Protein AF-A0A2D9N1M7-F1 (afdb_monomer)

Structure (mmCIF, N/CA/C/O backbone):
data_AF-A0A2D9N1M7-F1
#
_entry.id   AF-A0A2D9N1M7-F1
#
loop_
_atom_site.group_PDB
_atom_site.id
_atom_site.type_symbol
_atom_site.label_atom_id
_atom_site.label_alt_id
_atom_site.label_comp_id
_atom_site.label_asym_id
_atom_site.label_entity_id
_atom_site.label_seq_id
_atom_site.pdbx_PDB_ins_code
_atom_site.Cartn_x
_atom_site.Cartn_y
_atom_site.Cartn_z
_atom_site.occupancy
_atom_site.B_iso_or_equiv
_atom_site.auth_seq_id
_atom_site.auth_comp_id
_atom_site.auth_asym_id
_atom_site.auth_atom_id
_atom_site.pdbx_PDB_model_num
ATOM 1 N N . MET A 1 1 ? 58.974 6.670 21.880 1.00 40.25 1 MET A N 1
ATOM 2 C CA . MET A 1 1 ? 58.187 5.543 21.339 1.00 40.25 1 MET A CA 1
ATOM 3 C C . MET A 1 1 ? 56.712 5.865 21.535 1.00 40.25 1 MET A C 1
ATOM 5 O O . MET A 1 1 ? 56.219 5.721 22.644 1.00 40.25 1 MET A O 1
ATOM 9 N N . ALA A 1 2 ? 56.043 6.417 20.523 1.00 51.03 2 ALA A N 1
ATOM 10 C CA . ALA A 1 2 ? 54.618 6.733 20.600 1.00 51.03 2 ALA A CA 1
ATOM 11 C C . ALA A 1 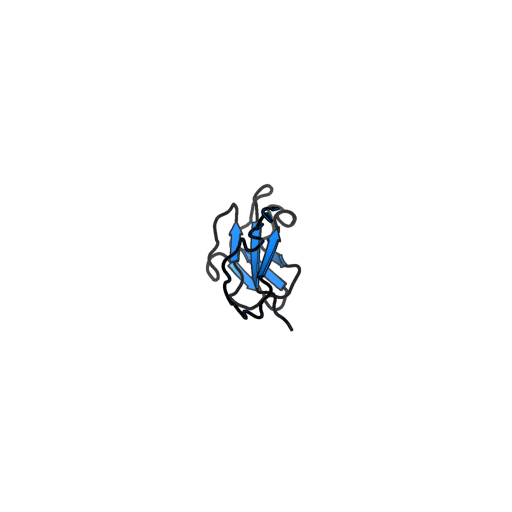2 ? 53.823 5.571 19.996 1.00 51.03 2 ALA A C 1
ATOM 13 O O . ALA A 1 2 ? 54.063 5.185 18.855 1.00 51.03 2 ALA A O 1
ATOM 14 N N . ILE A 1 3 ? 52.911 5.000 20.778 1.00 51.22 3 ILE A N 1
ATOM 15 C CA . ILE A 1 3 ? 51.937 4.018 20.306 1.00 51.22 3 ILE A CA 1
ATOM 16 C C . ILE A 1 3 ? 50.841 4.755 19.526 1.00 51.22 3 ILE A C 1
ATOM 18 O O . ILE A 1 3 ? 50.044 5.503 20.095 1.00 51.22 3 ILE A O 1
ATOM 22 N N . SER A 1 4 ? 50.826 4.591 18.205 1.00 52.91 4 SER A N 1
ATOM 23 C CA . SER A 1 4 ? 49.748 5.087 17.352 1.00 52.91 4 SER A CA 1
ATOM 24 C C . SER A 1 4 ? 48.449 4.374 17.724 1.00 52.91 4 SER A C 1
ATOM 26 O O . SER A 1 4 ? 48.382 3.146 17.730 1.00 52.91 4 SER A O 1
ATOM 28 N N . LYS A 1 5 ? 47.414 5.148 18.064 1.00 58.75 5 LYS A N 1
ATOM 29 C CA . LYS A 1 5 ? 46.055 4.640 18.254 1.00 58.75 5 LYS A CA 1
ATOM 30 C C . LYS A 1 5 ? 45.563 4.095 16.911 1.00 58.75 5 LYS A C 1
ATOM 32 O O . LYS A 1 5 ? 45.261 4.873 16.011 1.00 58.75 5 LYS A O 1
ATOM 37 N N . PHE A 1 6 ? 45.493 2.775 16.778 1.00 51.91 6 PHE A N 1
ATOM 38 C CA . PHE A 1 6 ? 44.738 2.127 15.713 1.00 51.91 6 PHE A CA 1
ATOM 39 C C . PHE A 1 6 ? 43.255 2.336 16.017 1.00 51.91 6 PHE A C 1
ATOM 41 O O . PHE A 1 6 ? 42.633 1.547 16.725 1.00 51.91 6 PHE A O 1
ATOM 48 N N . PHE A 1 7 ? 42.696 3.448 15.547 1.00 61.84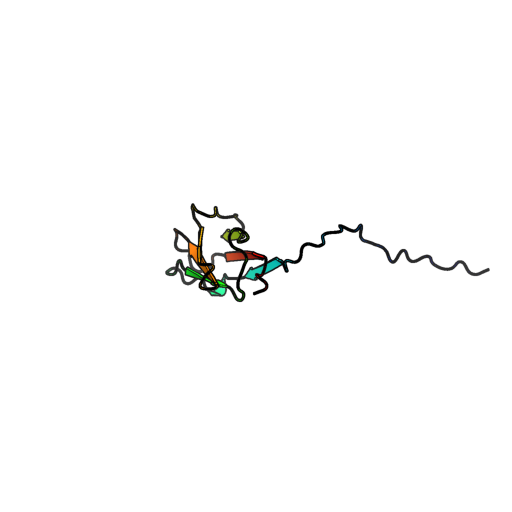 7 PHE A N 1
ATOM 49 C CA . PHE A 1 7 ? 41.254 3.535 15.404 1.00 61.84 7 PHE A CA 1
ATOM 50 C C . PHE A 1 7 ? 40.876 2.579 14.274 1.00 61.84 7 PHE A C 1
ATOM 52 O O . PHE A 1 7 ? 41.265 2.771 13.124 1.00 61.84 7 PHE A O 1
ATOM 59 N N . ASN A 1 8 ? 40.180 1.505 14.631 1.00 61.03 8 ASN A N 1
ATOM 60 C CA . ASN A 1 8 ? 39.471 0.678 13.675 1.00 61.03 8 ASN A CA 1
ATOM 61 C C . ASN A 1 8 ? 38.305 1.511 13.118 1.00 61.03 8 ASN A C 1
ATOM 63 O O . ASN A 1 8 ? 37.244 1.560 13.729 1.00 61.03 8 ASN A O 1
ATOM 67 N N . ASP A 1 9 ? 38.520 2.195 11.995 1.00 61.06 9 ASP A N 1
ATOM 68 C CA . ASP A 1 9 ? 37.492 2.966 11.274 1.00 61.06 9 ASP A CA 1
ATOM 69 C C . ASP A 1 9 ? 36.558 2.069 10.436 1.00 61.06 9 ASP A C 1
ATOM 71 O O . ASP A 1 9 ? 35.771 2.536 9.627 1.00 61.06 9 ASP A O 1
ATOM 75 N N . GLN A 1 10 ? 36.631 0.748 10.586 1.00 61.12 10 GLN A N 1
ATOM 76 C CA . GLN A 1 10 ? 35.856 -0.180 9.765 1.00 61.12 10 GLN A CA 1
ATOM 77 C C . GLN A 1 10 ? 34.900 -0.969 10.654 1.00 61.12 10 GLN A C 1
ATOM 79 O O . GLN A 1 10 ? 35.084 -2.149 10.952 1.00 61.12 10 GLN A O 1
ATOM 84 N N . GLY A 1 11 ? 33.868 -0.271 11.120 1.00 53.41 11 GLY A N 1
ATOM 85 C CA . GLY A 1 11 ? 32.681 -0.886 11.696 1.00 53.41 11 GLY A CA 1
ATOM 86 C C . GLY A 1 11 ? 31.623 -1.080 10.618 1.00 53.41 11 GLY A C 1
ATOM 87 O O . GLY A 1 11 ? 30.767 -0.220 10.453 1.00 53.41 11 GLY A O 1
ATOM 88 N N . GLY A 1 12 ? 31.662 -2.197 9.893 1.00 55.19 12 GLY A N 1
ATOM 89 C CA . GLY A 1 12 ? 30.542 -2.574 9.033 1.00 55.19 12 GLY A CA 1
ATOM 90 C C . GLY A 1 12 ? 30.920 -3.558 7.945 1.00 55.19 12 GLY A C 1
ATOM 91 O O . GLY A 1 12 ? 31.410 -3.178 6.889 1.00 55.19 12 GLY A O 1
ATOM 92 N N . THR A 1 13 ? 30.673 -4.837 8.202 1.00 57.69 13 THR A N 1
ATOM 93 C CA . THR A 1 13 ? 30.686 -5.897 7.195 1.00 57.69 13 THR A CA 1
ATOM 94 C C . THR A 1 13 ? 29.832 -5.497 5.993 1.00 57.69 13 THR A C 1
ATOM 96 O O . THR A 1 13 ? 28.644 -5.211 6.150 1.00 57.69 13 THR A O 1
ATOM 99 N N . LEU A 1 14 ? 30.433 -5.508 4.804 1.00 53.09 14 LEU A N 1
ATOM 100 C CA . LEU A 1 14 ? 29.725 -5.425 3.529 1.00 53.09 14 LEU A CA 1
ATOM 101 C C . LEU A 1 14 ? 28.536 -6.398 3.520 1.00 53.09 14 LEU A C 1
ATOM 103 O O . LEU A 1 14 ? 28.676 -7.552 3.934 1.00 53.09 14 LEU A O 1
ATOM 107 N N . PRO A 1 15 ? 27.437 -5.995 2.879 1.00 56.16 15 PRO A N 1
ATOM 108 C CA . PRO A 1 15 ? 26.975 -6.833 1.798 1.00 56.16 15 PRO A CA 1
ATOM 109 C C . PRO A 1 15 ? 27.138 -6.071 0.491 1.00 56.16 15 PRO A C 1
ATOM 111 O O . PRO A 1 15 ? 26.550 -5.019 0.251 1.00 56.16 15 PRO A O 1
ATOM 114 N N . SER A 1 16 ? 27.947 -6.657 -0.382 1.00 62.56 16 SER A N 1
ATOM 115 C CA . SER A 1 16 ? 27.754 -6.557 -1.816 1.00 62.56 16 SER A CA 1
ATOM 116 C C . SER A 1 16 ? 26.279 -6.805 -2.138 1.00 62.56 16 SER A C 1
ATOM 118 O O . SER A 1 16 ? 25.801 -7.933 -2.039 1.00 62.56 16 SER A O 1
ATOM 120 N N . SER A 1 17 ? 25.568 -5.765 -2.545 1.00 45.16 17 SER A N 1
ATOM 121 C CA . SER A 1 17 ? 24.405 -5.918 -3.402 1.00 45.16 17 SER A CA 1
ATOM 122 C C . SER A 1 17 ? 24.475 -4.816 -4.438 1.00 45.16 17 SER A C 1
ATOM 124 O O . SER A 1 17 ? 24.137 -3.663 -4.185 1.00 45.16 17 SER A O 1
ATOM 126 N N . SER A 1 18 ? 24.946 -5.176 -5.628 1.00 50.81 18 SER A N 1
ATOM 127 C CA . SER A 1 18 ? 24.574 -4.479 -6.852 1.00 50.81 18 SER A CA 1
ATOM 128 C C . SER A 1 18 ? 23.081 -4.731 -7.101 1.00 50.81 18 SER A C 1
ATOM 130 O O . SER A 1 18 ? 22.710 -5.456 -8.015 1.00 50.81 18 SER A O 1
ATOM 132 N N . GLY A 1 19 ? 22.229 -4.193 -6.231 1.00 49.91 19 GLY A N 1
ATOM 133 C CA . GLY A 1 19 ? 20.802 -4.050 -6.453 1.00 49.91 19 GLY A CA 1
ATOM 134 C C . GLY A 1 19 ? 20.587 -2.633 -6.948 1.00 49.91 19 GLY A C 1
ATOM 135 O O . GLY A 1 19 ? 20.663 -1.684 -6.174 1.00 49.91 19 GLY A O 1
ATOM 136 N N . THR A 1 20 ? 20.405 -2.464 -8.252 1.00 56.00 20 THR A N 1
ATOM 137 C CA . THR A 1 20 ? 20.111 -1.170 -8.883 1.00 56.00 20 THR A CA 1
ATOM 138 C C . THR A 1 20 ? 18.651 -0.781 -8.620 1.00 56.00 20 THR A C 1
ATOM 140 O O . THR A 1 20 ? 17.873 -0.603 -9.547 1.00 56.00 20 THR A O 1
ATOM 143 N N . GLY A 1 21 ? 18.287 -0.666 -7.344 1.00 59.75 21 GLY A N 1
ATOM 144 C CA . GLY A 1 21 ? 16.958 -0.302 -6.876 1.00 59.75 21 GLY A CA 1
ATOM 145 C C . GLY A 1 21 ? 17.083 0.532 -5.610 1.00 59.75 21 GLY A C 1
ATOM 146 O O . GLY A 1 21 ? 17.552 0.044 -4.585 1.00 59.75 21 GLY A O 1
ATOM 147 N N . SER A 1 22 ? 16.717 1.812 -5.675 1.00 84.56 22 SER A N 1
ATOM 148 C CA . SER A 1 22 ? 16.657 2.644 -4.470 1.00 84.56 22 SER A CA 1
ATOM 149 C C . SER A 1 22 ? 15.401 2.244 -3.700 1.00 84.56 22 SER A C 1
ATOM 151 O O . SER A 1 22 ? 14.301 2.593 -4.126 1.00 84.56 22 SER A O 1
ATOM 153 N N . GLU A 1 23 ? 15.549 1.506 -2.600 1.00 90.38 23 GLU A N 1
ATOM 154 C CA . GLU A 1 23 ? 14.441 1.228 -1.678 1.00 90.38 23 GLU A CA 1
ATOM 155 C C . GLU A 1 23 ? 14.058 2.532 -0.956 1.00 90.38 23 GLU A C 1
ATOM 157 O O . GLU A 1 23 ? 14.922 3.287 -0.504 1.00 90.38 23 GLU A O 1
ATOM 162 N N . ILE A 1 24 ? 12.763 2.844 -0.932 1.00 93.44 24 ILE A N 1
ATOM 163 C CA . ILE A 1 24 ? 12.193 4.057 -0.343 1.00 93.44 24 ILE A CA 1
ATOM 164 C C . ILE A 1 24 ? 11.142 3.641 0.675 1.00 93.44 24 ILE A C 1
ATOM 166 O O . ILE A 1 24 ? 10.250 2.864 0.348 1.00 93.44 24 ILE A O 1
ATOM 170 N N . THR A 1 25 ? 11.218 4.227 1.868 1.00 95.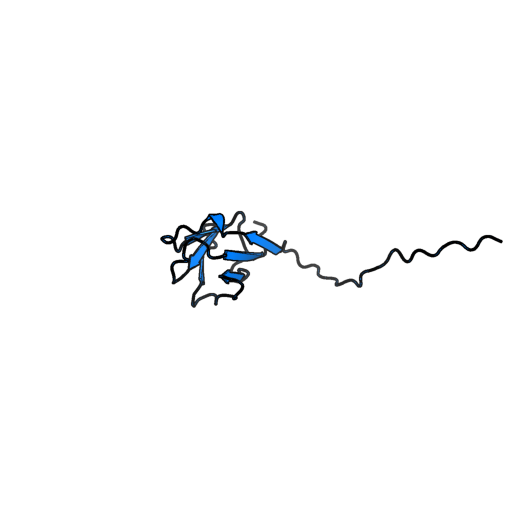69 25 THR A N 1
ATOM 171 C CA . THR A 1 25 ? 10.147 4.195 2.867 1.00 95.69 25 THR A CA 1
ATOM 172 C C . THR A 1 25 ? 9.412 5.528 2.852 1.00 95.69 25 THR A C 1
ATOM 174 O O . THR A 1 25 ? 10.030 6.588 2.973 1.00 95.69 25 THR A O 1
ATOM 177 N N . GLU A 1 26 ? 8.091 5.484 2.726 1.00 95.38 26 GLU A N 1
ATOM 178 C CA . GLU A 1 26 ? 7.222 6.655 2.695 1.00 95.38 26 GLU A CA 1
ATOM 179 C C . GLU A 1 26 ? 6.158 6.568 3.795 1.00 95.38 26 GLU A C 1
ATOM 181 O O . GLU A 1 26 ? 5.457 5.563 3.926 1.00 95.38 26 GLU A O 1
ATOM 186 N N . ASP A 1 27 ? 6.043 7.631 4.596 1.00 96.56 27 ASP A N 1
ATOM 187 C CA . ASP A 1 27 ? 4.966 7.792 5.575 1.00 96.56 27 ASP A CA 1
ATOM 188 C C . ASP A 1 27 ? 3.751 8.433 4.897 1.00 96.56 27 ASP A C 1
ATOM 190 O O . ASP A 1 27 ? 3.773 9.595 4.484 1.00 96.56 27 ASP A O 1
ATOM 194 N N . LEU A 1 28 ? 2.679 7.654 4.789 1.00 96.62 28 LEU A N 1
ATOM 195 C CA . LEU A 1 28 ? 1.427 8.023 4.137 1.00 96.62 28 LEU A CA 1
ATOM 196 C C . LEU A 1 28 ? 0.327 8.339 5.153 1.00 96.62 28 LEU A C 1
ATOM 198 O O . LEU A 1 28 ? -0.816 8.582 4.766 1.00 96.62 28 LEU A O 1
ATOM 202 N N . THR A 1 29 ? 0.654 8.372 6.447 1.00 95.00 29 THR A N 1
ATOM 203 C CA . THR A 1 29 ? -0.297 8.609 7.542 1.00 95.00 29 THR A CA 1
ATOM 204 C C . THR A 1 29 ? -1.098 9.896 7.335 1.00 95.00 29 THR A C 1
ATOM 206 O O . THR A 1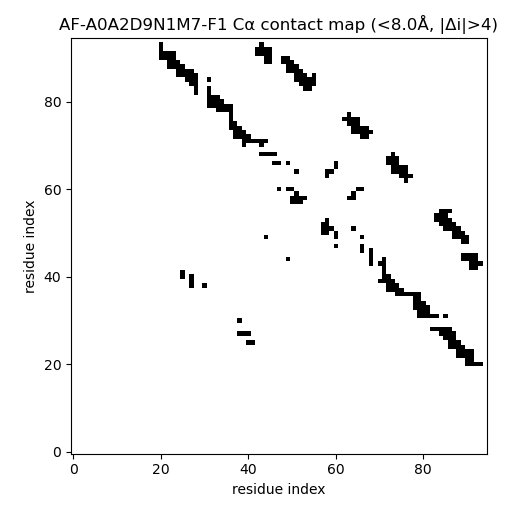 29 ? -2.306 9.925 7.552 1.00 95.00 29 THR A O 1
ATOM 209 N N . ASN A 1 30 ? -0.464 10.944 6.799 1.00 94.69 30 ASN A N 1
ATOM 210 C CA . ASN A 1 30 ? -1.118 12.228 6.516 1.00 94.69 30 ASN A CA 1
ATOM 211 C C . ASN A 1 30 ? -2.186 12.167 5.407 1.00 94.69 30 ASN A C 1
ATOM 213 O O . ASN A 1 30 ? -2.952 13.115 5.243 1.00 94.69 30 ASN A O 1
ATOM 217 N N . GLN A 1 31 ? -2.238 11.087 4.624 1.00 94.81 31 GLN A N 1
ATOM 218 C CA . GLN A 1 31 ? -3.257 10.886 3.591 1.00 94.81 31 GLN A CA 1
ATOM 219 C C . GLN A 1 31 ? -4.517 10.200 4.135 1.00 94.81 31 GLN A C 1
ATOM 221 O O . GLN A 1 31 ? -5.559 10.222 3.472 1.00 94.81 31 GLN A O 1
ATOM 226 N N . ILE A 1 32 ? -4.450 9.611 5.335 1.00 94.50 32 ILE A N 1
ATOM 227 C CA . ILE A 1 32 ? -5.599 8.973 5.973 1.00 94.50 32 ILE A CA 1
ATOM 228 C C . ILE A 1 32 ? -6.593 10.042 6.432 1.00 94.50 32 ILE A C 1
ATOM 230 O O . ILE A 1 32 ? -6.272 10.936 7.211 1.00 94.50 32 ILE A O 1
ATOM 234 N N . ASN A 1 33 ? -7.840 9.915 5.980 1.00 91.69 33 ASN A N 1
ATOM 235 C CA . ASN A 1 33 ? -8.936 10.813 6.348 1.00 91.69 33 ASN A CA 1
ATOM 236 C C . ASN A 1 33 ? -10.209 10.080 6.812 1.00 91.69 33 ASN A C 1
ATOM 238 O O . ASN A 1 33 ? -11.269 10.702 6.894 1.00 91.69 33 ASN A O 1
ATOM 242 N N . GLY A 1 34 ? -10.138 8.766 7.054 1.00 90.94 34 GLY A N 1
ATOM 243 C CA . GLY A 1 34 ? -11.298 7.964 7.455 1.00 90.94 34 GLY A CA 1
ATOM 244 C C . GLY A 1 34 ? -12.307 7.671 6.342 1.00 90.94 34 GLY A C 1
ATOM 245 O O . GLY A 1 34 ? -13.391 7.184 6.642 1.00 90.94 34 GLY A O 1
ATOM 246 N N . GLN A 1 35 ? -12.009 8.003 5.080 1.00 91.25 35 GLN A N 1
ATOM 247 C CA . GLN A 1 35 ? -12.945 7.833 3.955 1.00 91.25 35 GLN A CA 1
ATOM 248 C C . GLN A 1 35 ? -12.292 7.297 2.676 1.00 91.25 35 GLN A C 1
ATOM 250 O O . GLN A 1 35 ? -12.974 6.721 1.831 1.00 91.25 35 GLN A O 1
ATOM 255 N N . LYS A 1 36 ? -10.986 7.514 2.492 1.00 92.19 36 LYS A N 1
ATOM 256 C CA . LYS A 1 36 ? -10.256 7.117 1.286 1.00 92.19 36 LYS A CA 1
ATOM 257 C C . LYS A 1 36 ? -9.582 5.765 1.466 1.00 92.19 36 LYS A C 1
ATOM 259 O O . LYS A 1 36 ? -9.006 5.485 2.511 1.00 92.19 36 LYS A O 1
ATOM 264 N N . THR A 1 37 ? -9.592 4.988 0.391 1.00 95.94 37 THR A N 1
ATOM 265 C CA . THR A 1 37 ? -8.841 3.735 0.269 1.00 95.94 37 THR A CA 1
ATOM 266 C C . THR A 1 37 ? -7.669 3.840 -0.703 1.00 95.94 37 THR A C 1
ATOM 268 O O . THR A 1 37 ? -6.841 2.942 -0.750 1.00 95.94 37 THR A O 1
ATOM 271 N N . SER A 1 38 ? -7.580 4.926 -1.478 1.00 96.25 38 SER A N 1
ATOM 272 C CA . SER A 1 38 ? -6.498 5.169 -2.435 1.00 96.25 38 SER A CA 1
ATOM 273 C C . SER A 1 38 ? -5.429 6.066 -1.828 1.00 96.25 38 SER A C 1
ATOM 275 O O . SER A 1 38 ? -5.746 7.140 -1.311 1.00 96.25 38 SER A O 1
ATOM 277 N N . PHE A 1 39 ? -4.174 5.655 -1.980 1.00 96.88 39 PHE A N 1
ATOM 278 C CA . PHE A 1 39 ? -3.001 6.344 -1.453 1.00 96.88 39 PHE A CA 1
ATOM 279 C C . PHE A 1 39 ? -1.986 6.577 -2.565 1.00 96.88 39 PHE A C 1
ATOM 281 O O . PHE A 1 39 ? -1.728 5.687 -3.378 1.00 96.88 39 PHE A O 1
ATOM 288 N N . SER A 1 40 ? -1.433 7.785 -2.608 1.00 96.88 40 SER A N 1
ATOM 289 C CA . SER A 1 40 ? -0.445 8.194 -3.604 1.00 96.88 40 SER A CA 1
ATOM 290 C C . SER A 1 40 ? 0.959 8.104 -3.024 1.00 96.88 40 SER A C 1
ATOM 292 O O . SER A 1 40 ? 1.183 8.478 -1.877 1.00 96.88 40 SER A O 1
ATOM 294 N N . LEU A 1 41 ? 1.904 7.660 -3.839 1.00 95.50 41 LEU A N 1
ATOM 295 C CA . LEU A 1 41 ? 3.329 7.625 -3.549 1.00 95.50 41 LEU A CA 1
ATOM 296 C C . LEU A 1 41 ? 4.036 8.777 -4.259 1.00 95.50 41 LEU A C 1
ATOM 298 O O . LEU A 1 41 ? 3.608 9.251 -5.315 1.00 95.50 41 LEU A O 1
ATOM 302 N N . SER A 1 42 ? 5.169 9.188 -3.708 1.00 93.88 42 SER A N 1
ATOM 303 C CA . SER A 1 42 ? 5.984 10.266 -4.268 1.00 93.88 42 SER A CA 1
ATOM 304 C C . SER A 1 42 ? 6.769 9.841 -5.516 1.00 93.88 42 SER A C 1
ATOM 306 O O . SER A 1 42 ? 7.171 10.688 -6.315 1.00 93.88 42 SER A O 1
ATOM 308 N N . ASN A 1 43 ? 7.006 8.538 -5.708 1.00 91.25 43 ASN A N 1
ATOM 309 C CA . ASN A 1 43 ? 7.792 8.004 -6.821 1.00 91.25 43 ASN A CA 1
ATOM 310 C C . ASN A 1 43 ? 7.074 6.839 -7.520 1.00 91.25 43 ASN A C 1
ATOM 312 O O . ASN A 1 43 ? 6.269 6.124 -6.926 1.00 91.25 43 ASN A O 1
ATOM 316 N N . LYS A 1 44 ? 7.420 6.612 -8.794 1.00 91.12 44 LYS A N 1
ATOM 317 C CA . LYS A 1 44 ? 7.103 5.347 -9.466 1.00 91.12 44 LYS A CA 1
ATOM 318 C C . LYS A 1 44 ? 7.890 4.220 -8.812 1.00 91.12 44 LYS A C 1
ATOM 320 O O . LYS A 1 44 ? 9.057 4.397 -8.458 1.00 91.12 44 LYS A O 1
ATOM 325 N N . TYR A 1 45 ? 7.262 3.061 -8.719 1.00 91.56 45 TYR A N 1
ATOM 326 C CA . TYR A 1 45 ? 7.816 1.884 -8.073 1.00 91.56 45 TYR A CA 1
ATOM 327 C C . TYR A 1 45 ? 7.752 0.670 -8.996 1.00 91.56 45 TYR A C 1
ATOM 329 O O . TYR A 1 45 ? 6.969 0.641 -9.949 1.00 91.56 45 TYR A O 1
ATOM 337 N N . VAL A 1 46 ? 8.619 -0.305 -8.738 1.00 91.75 46 VAL A N 1
ATOM 338 C CA . VAL A 1 46 ? 8.636 -1.581 -9.457 1.00 91.75 46 VAL A CA 1
ATOM 339 C C . VAL A 1 46 ? 7.401 -2.394 -9.056 1.00 91.75 46 VAL A C 1
ATOM 341 O O . VAL A 1 46 ? 7.105 -2.535 -7.871 1.00 91.75 46 VAL A O 1
ATOM 344 N N . ALA A 1 47 ? 6.670 -2.927 -10.038 1.00 89.81 47 ALA A N 1
ATOM 345 C CA . ALA A 1 47 ? 5.499 -3.769 -9.785 1.00 89.81 47 ALA A CA 1
ATOM 346 C C . ALA A 1 47 ? 5.874 -4.994 -8.935 1.00 89.81 47 ALA A C 1
ATOM 348 O O . ALA A 1 47 ? 6.870 -5.661 -9.217 1.00 89.81 47 ALA A O 1
ATOM 349 N N . GLY A 1 48 ? 5.084 -5.292 -7.904 1.00 91.19 48 GLY A N 1
ATOM 350 C CA . GLY A 1 48 ? 5.350 -6.369 -6.951 1.00 91.19 48 GLY A CA 1
ATOM 351 C C . GLY A 1 48 ? 6.424 -6.057 -5.902 1.00 91.19 48 GLY A C 1
ATOM 352 O O . GLY A 1 48 ? 6.685 -6.902 -5.043 1.00 91.19 48 GLY A O 1
ATOM 353 N N . ALA A 1 49 ? 7.036 -4.868 -5.936 1.00 92.44 49 ALA A N 1
ATOM 354 C CA . ALA A 1 49 ? 8.000 -4.428 -4.929 1.00 92.44 49 ALA A CA 1
ATOM 355 C C . ALA A 1 49 ? 7.365 -3.580 -3.812 1.00 92.44 49 ALA A C 1
ATOM 357 O O . ALA A 1 49 ? 8.077 -3.190 -2.887 1.00 92.44 49 ALA A O 1
ATOM 358 N N . LEU A 1 50 ? 6.055 -3.296 -3.861 1.00 95.00 50 LEU A N 1
ATOM 359 C CA . LEU A 1 50 ? 5.367 -2.553 -2.807 1.00 95.00 50 LEU A CA 1
ATOM 360 C C . LEU A 1 50 ? 5.147 -3.424 -1.562 1.00 95.00 50 LEU A C 1
ATOM 362 O O . LEU A 1 50 ? 4.701 -4.573 -1.620 1.00 95.00 50 LEU A O 1
ATOM 366 N N . ARG A 1 51 ? 5.407 -2.846 -0.393 1.00 96.75 51 ARG A N 1
ATOM 367 C CA . ARG A 1 51 ? 5.065 -3.403 0.916 1.00 96.75 51 ARG A CA 1
ATOM 368 C C . ARG A 1 51 ? 4.336 -2.327 1.700 1.00 96.75 51 ARG A C 1
ATOM 370 O O . ARG A 1 51 ? 4.917 -1.300 2.024 1.00 96.75 51 ARG A O 1
ATOM 377 N N . VAL A 1 52 ? 3.069 -2.569 2.014 1.00 96.94 52 VAL A N 1
ATOM 378 C CA . VAL A 1 52 ? 2.251 -1.631 2.789 1.00 96.94 52 VAL A CA 1
ATOM 379 C C . VAL A 1 52 ? 2.131 -2.126 4.223 1.00 96.94 52 VAL A C 1
ATOM 381 O O . VAL A 1 52 ? 1.853 -3.304 4.456 1.00 96.94 52 VAL A O 1
ATOM 384 N N . TYR A 1 53 ? 2.313 -1.222 5.179 1.00 97.69 53 TYR A N 1
ATOM 385 C CA . TYR A 1 53 ? 2.182 -1.493 6.604 1.00 97.69 53 TYR A CA 1
ATOM 386 C C . TYR A 1 53 ? 1.113 -0.589 7.190 1.00 97.69 53 TYR A C 1
ATOM 388 O O . TYR A 1 53 ? 1.258 0.632 7.218 1.00 97.69 53 TYR A O 1
ATOM 396 N N . TYR A 1 54 ? 0.058 -1.208 7.697 1.00 96.62 54 TYR A N 1
ATOM 397 C CA . TYR A 1 54 ? -1.029 -0.531 8.382 1.00 96.62 54 TYR A CA 1
ATOM 398 C C . TYR A 1 54 ? -0.930 -0.820 9.878 1.00 96.62 54 TYR A C 1
ATOM 400 O O . TYR A 1 54 ? -0.903 -1.982 10.284 1.00 96.62 54 TYR A O 1
ATOM 408 N N . ASN A 1 55 ? -0.789 0.225 10.698 1.00 96.06 55 ASN A N 1
ATOM 409 C CA . ASN A 1 55 ? -0.536 0.116 12.141 1.00 96.06 55 ASN A CA 1
ATOM 410 C C . ASN A 1 55 ? 0.624 -0.841 12.500 1.00 96.06 55 ASN A C 1
ATOM 412 O O . ASN A 1 55 ? 0.604 -1.522 13.523 1.00 96.06 55 ASN A O 1
ATOM 416 N N . GLY A 1 56 ? 1.651 -0.889 11.643 1.00 94.50 56 GLY A N 1
ATOM 417 C CA . GLY A 1 56 ? 2.823 -1.758 11.800 1.00 94.50 56 GLY A CA 1
ATOM 418 C C . GLY A 1 56 ? 2.638 -3.195 11.298 1.00 94.50 56 GLY A C 1
ATOM 419 O O . GLY A 1 56 ? 3.602 -3.957 11.293 1.00 94.50 56 GLY A O 1
ATOM 420 N N . LEU A 1 57 ? 1.443 -3.572 10.835 1.00 96.31 57 LEU A N 1
ATOM 421 C CA . LEU A 1 57 ? 1.167 -4.886 10.257 1.00 96.31 57 LEU A CA 1
ATOM 422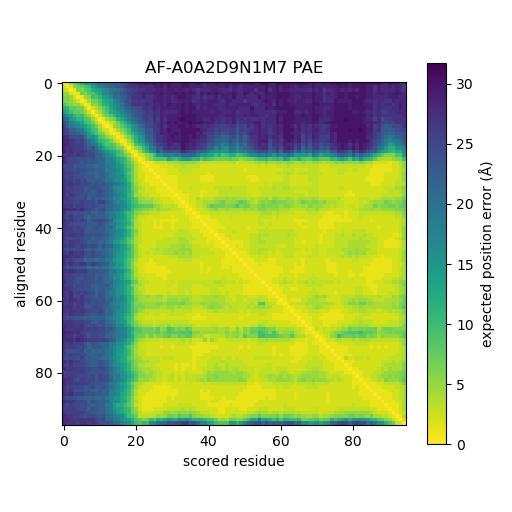 C C . LEU A 1 57 ? 1.276 -4.845 8.735 1.00 96.31 57 LEU A C 1
ATOM 424 O O . LEU A 1 57 ? 0.610 -4.043 8.073 1.00 96.31 57 LEU A O 1
ATOM 428 N N . ARG A 1 58 ? 2.087 -5.749 8.178 1.00 96.38 58 ARG A N 1
ATOM 429 C CA . ARG A 1 58 ? 2.245 -5.889 6.729 1.00 96.38 58 ARG A CA 1
ATOM 430 C C . ARG A 1 58 ? 0.958 -6.419 6.099 1.00 96.38 58 ARG A C 1
ATOM 432 O O . ARG A 1 58 ? 0.464 -7.469 6.500 1.00 96.38 58 ARG A O 1
ATOM 439 N N . GLN A 1 59 ? 0.468 -5.710 5.091 1.00 97.19 59 GLN A N 1
ATOM 440 C CA . GLN A 1 59 ? -0.718 -6.075 4.323 1.00 97.19 59 GLN A CA 1
ATOM 441 C C . GLN A 1 59 ? -0.350 -6.962 3.124 1.00 97.19 59 GLN A C 1
ATOM 443 O O . GLN A 1 59 ? 0.757 -6.876 2.580 1.00 97.19 59 GLN A O 1
ATOM 448 N N . GLY A 1 60 ? -1.270 -7.843 2.729 1.00 94.19 60 GLY A N 1
ATOM 449 C CA . GLY A 1 60 ? -1.085 -8.745 1.593 1.00 94.19 60 GLY A CA 1
ATOM 450 C C . GLY A 1 60 ? -1.325 -8.042 0.256 1.00 94.19 60 GLY A C 1
ATOM 451 O O . GLY A 1 60 ? -2.389 -7.463 0.047 1.00 94.19 60 GLY A O 1
ATOM 452 N N . ILE A 1 61 ? -0.363 -8.123 -0.669 1.00 93.00 61 ILE A N 1
ATOM 453 C CA . ILE A 1 61 ? -0.569 -7.699 -2.064 1.00 93.00 61 ILE A CA 1
ATOM 454 C C . ILE A 1 61 ? -1.520 -8.688 -2.750 1.00 93.00 61 ILE A C 1
ATOM 456 O O . ILE A 1 61 ? -1.311 -9.896 -2.667 1.00 93.00 61 ILE A O 1
ATOM 460 N N . GLY A 1 62 ? -2.548 -8.174 -3.425 1.00 88.50 62 GLY A N 1
ATOM 461 C CA . GLY A 1 62 ? -3.598 -8.958 -4.083 1.00 88.50 62 GLY A CA 1
ATOM 462 C C . GLY A 1 62 ? -4.724 -9.432 -3.158 1.00 88.50 62 GLY A C 1
ATOM 463 O O . GLY A 1 62 ? -5.700 -9.984 -3.655 1.00 88.50 62 GLY A O 1
ATOM 464 N N . ASP A 1 63 ? -4.592 -9.206 -1.849 1.00 92.44 63 ASP A N 1
ATOM 465 C CA . ASP A 1 63 ? -5.639 -9.447 -0.850 1.00 92.44 63 ASP A CA 1
ATOM 466 C C . ASP A 1 63 ? -6.168 -8.092 -0.365 1.00 92.44 63 ASP A C 1
ATOM 468 O O . ASP A 1 63 ? -7.123 -7.557 -0.923 1.00 92.44 63 ASP A O 1
ATOM 472 N N . SER A 1 64 ? -5.440 -7.455 0.556 1.00 94.69 64 SER A N 1
ATOM 473 C CA . SER A 1 64 ? -5.813 -6.148 1.104 1.00 94.69 64 SER A CA 1
ATOM 474 C C . SER A 1 64 ? -5.228 -4.953 0.357 1.00 94.69 64 SER A C 1
ATOM 476 O O . SER A 1 64 ? -5.653 -3.825 0.575 1.00 94.69 64 SER A O 1
ATOM 478 N N . VAL A 1 65 ? -4.226 -5.162 -0.501 1.00 96.88 65 VAL A N 1
ATOM 479 C CA . VAL A 1 65 ? -3.550 -4.095 -1.254 1.00 96.88 65 VAL A CA 1
ATOM 480 C C . VAL A 1 65 ? -3.612 -4.394 -2.743 1.00 96.88 65 VAL A C 1
ATOM 482 O O . VAL A 1 65 ? -3.128 -5.432 -3.191 1.00 96.88 65 VAL A O 1
ATOM 485 N N . THR A 1 66 ? -4.114 -3.445 -3.528 1.00 96.81 66 THR A N 1
ATOM 486 C CA . THR A 1 66 ? -4.046 -3.480 -4.995 1.00 96.81 66 THR A CA 1
ATOM 487 C C . THR A 1 66 ? -3.118 -2.379 -5.499 1.00 96.81 66 THR A C 1
ATOM 489 O O . THR A 1 66 ? -3.373 -1.193 -5.278 1.00 96.81 66 THR A O 1
ATOM 492 N N . GLU A 1 67 ? -2.037 -2.768 -6.176 1.00 95.12 67 GLU A N 1
ATOM 493 C CA . GLU A 1 67 ? -1.071 -1.846 -6.783 1.00 95.12 67 GLU A CA 1
ATOM 494 C C . GLU A 1 67 ? -1.666 -1.119 -8.003 1.00 95.12 67 GLU A C 1
ATOM 496 O O . GLU A 1 67 ? -2.320 -1.726 -8.850 1.00 95.12 67 GLU A O 1
ATOM 501 N N . ASP A 1 68 ? -1.377 0.176 -8.134 1.00 93.25 68 ASP A N 1
ATOM 502 C CA . ASP A 1 68 ? -1.578 0.963 -9.356 1.00 93.25 68 ASP A CA 1
ATOM 503 C C . ASP A 1 68 ? -0.238 1.593 -9.771 1.00 93.25 68 ASP A C 1
ATOM 505 O O . ASP A 1 68 ? 0.072 2.768 -9.529 1.00 93.25 68 ASP A O 1
ATOM 509 N N . THR A 1 69 ? 0.598 0.763 -10.394 1.00 83.25 69 THR A N 1
ATOM 510 C CA . THR A 1 69 ? 1.943 1.135 -10.862 1.00 83.25 69 THR A CA 1
ATOM 511 C C . THR A 1 69 ? 1.907 2.182 -11.978 1.00 83.25 69 THR A C 1
ATOM 513 O O . THR A 1 69 ? 2.875 2.921 -12.167 1.00 83.25 69 THR A O 1
ATOM 516 N N . GLY A 1 70 ? 0.777 2.310 -12.686 1.00 82.00 70 GLY A N 1
ATOM 517 C CA . GLY A 1 70 ? 0.559 3.328 -13.714 1.00 82.00 70 GLY A CA 1
ATOM 518 C C . GLY A 1 70 ? 0.349 4.733 -13.146 1.00 82.00 70 GLY A C 1
ATOM 519 O O . GLY A 1 70 ? 0.661 5.714 -13.825 1.00 82.00 70 GLY A O 1
ATOM 520 N N . ARG A 1 71 ? -0.139 4.843 -11.904 1.00 86.19 71 ARG A N 1
ATOM 521 C CA . ARG A 1 71 ? -0.484 6.121 -11.258 1.00 86.19 71 ARG A CA 1
ATOM 522 C C . ARG A 1 71 ? 0.321 6.449 -10.005 1.00 86.19 71 ARG A C 1
ATOM 524 O O . ARG A 1 71 ? -0.025 7.401 -9.313 1.00 86.19 71 ARG A O 1
ATOM 531 N N . MET A 1 72 ? 1.408 5.718 -9.738 1.00 93.38 72 MET A N 1
ATOM 532 C CA . MET A 1 72 ? 2.221 5.909 -8.525 1.00 93.38 72 MET A CA 1
ATOM 533 C C . MET A 1 72 ? 1.352 5.809 -7.266 1.00 93.38 72 MET A C 1
ATOM 535 O O . MET A 1 72 ? 1.496 6.592 -6.338 1.00 93.38 72 MET A O 1
ATOM 539 N N . SER A 1 73 ? 0.394 4.890 -7.254 1.00 95.75 73 SER A N 1
ATOM 540 C CA . SER A 1 73 ? -0.570 4.769 -6.166 1.00 95.75 73 SER A CA 1
ATOM 541 C C . SER A 1 73 ? -0.864 3.311 -5.866 1.00 95.75 73 SER A C 1
ATOM 543 O O . SER A 1 73 ? -0.445 2.410 -6.591 1.00 95.75 73 SER A O 1
ATOM 545 N N . PHE A 1 74 ? -1.593 3.075 -4.790 1.00 96.75 74 PHE A N 1
ATOM 546 C CA . PHE A 1 74 ? -2.209 1.791 -4.495 1.00 96.75 74 PHE A CA 1
ATOM 547 C C . PHE A 1 74 ? -3.551 2.025 -3.807 1.00 96.75 74 PHE A C 1
ATOM 549 O O . PHE A 1 74 ? -3.868 3.139 -3.379 1.00 96.75 74 PHE A O 1
ATOM 556 N N . THR A 1 75 ? -4.343 0.966 -3.707 1.00 97.38 75 THR A N 1
ATOM 557 C CA . THR A 1 75 ? -5.613 0.971 -2.984 1.00 97.38 75 THR A CA 1
ATOM 558 C C . THR A 1 75 ? -5.630 -0.105 -1.911 1.00 97.38 75 THR A C 1
ATOM 560 O O . THR A 1 75 ? -5.003 -1.151 -2.073 1.00 97.38 75 THR A O 1
ATOM 563 N N . LEU A 1 76 ? -6.331 0.179 -0.818 1.00 97.00 76 LEU A N 1
ATOM 564 C CA . LEU A 1 76 ? -6.688 -0.783 0.216 1.00 97.00 76 LEU A CA 1
ATOM 565 C C . LEU A 1 76 ? -8.122 -1.287 0.000 1.00 97.00 76 LEU A C 1
ATOM 567 O O . LEU A 1 76 ? -8.962 -0.572 -0.549 1.00 97.00 76 LEU A O 1
ATOM 571 N N . ASP A 1 77 ? -8.415 -2.504 0.440 1.00 96.88 77 ASP A N 1
ATOM 572 C CA . ASP A 1 77 ? -9.772 -3.072 0.460 1.00 96.88 77 ASP A CA 1
ATOM 573 C C . ASP A 1 77 ? -10.613 -2.578 1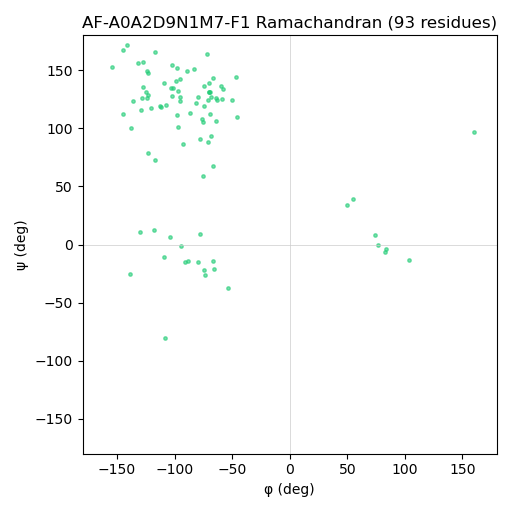.655 1.00 96.88 77 ASP A C 1
ATOM 575 O O . ASP A 1 77 ? -11.841 -2.676 1.644 1.00 96.88 77 ASP A O 1
ATOM 579 N N . PHE A 1 78 ? -9.965 -1.986 2.660 1.00 95.12 78 PHE A N 1
ATOM 580 C CA . PHE A 1 78 ? -10.591 -1.334 3.807 1.00 95.12 78 PHE A CA 1
ATOM 581 C C . PHE A 1 78 ? -10.278 0.166 3.862 1.00 95.12 78 PHE A C 1
ATOM 583 O O . PHE A 1 78 ? -9.369 0.668 3.202 1.00 95.12 78 PHE A O 1
ATOM 590 N N . ILE A 1 79 ? -11.037 0.891 4.689 1.00 95.94 79 ILE A N 1
ATOM 591 C CA . ILE A 1 79 ? -10.843 2.322 4.950 1.00 95.94 79 ILE A CA 1
ATOM 592 C C . ILE A 1 79 ? -10.053 2.489 6.260 1.00 95.94 79 ILE A C 1
ATOM 594 O O . ILE A 1 79 ? -10.608 2.201 7.323 1.00 95.94 79 ILE A O 1
ATOM 598 N N . PRO A 1 80 ? -8.793 2.968 6.222 1.00 94.62 80 PRO A N 1
ATOM 599 C CA . PRO A 1 80 ? -8.053 3.366 7.422 1.00 94.62 80 PRO A CA 1
ATOM 600 C C . PRO A 1 80 ? -8.774 4.480 8.186 1.00 94.62 80 PRO A C 1
ATOM 602 O O . PRO A 1 80 ? -9.229 5.449 7.567 1.00 94.62 80 PRO A O 1
ATOM 605 N N . LEU A 1 81 ? -8.858 4.388 9.516 1.00 94.75 81 LEU A N 1
ATOM 606 C CA . LEU A 1 81 ? -9.488 5.418 10.342 1.00 94.75 81 LEU A CA 1
ATOM 607 C C . LEU A 1 81 ? -8.509 6.559 10.630 1.00 94.75 81 LEU A C 1
ATOM 609 O O . LEU A 1 81 ? -7.293 6.389 10.702 1.00 94.75 81 LEU A O 1
A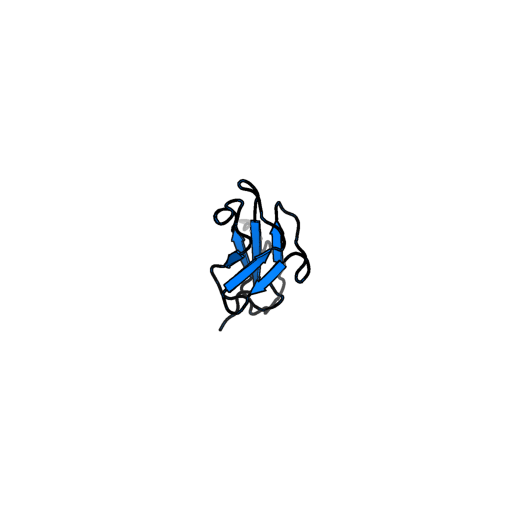TOM 613 N N . ALA A 1 82 ? -9.047 7.766 10.813 1.00 91.00 82 ALA A N 1
ATOM 614 C CA . ALA A 1 82 ? -8.230 8.913 11.190 1.00 91.00 82 ALA A CA 1
ATOM 615 C C . ALA A 1 82 ? -7.499 8.642 12.518 1.00 91.00 82 ALA A C 1
ATOM 617 O O . ALA A 1 82 ? -8.132 8.329 13.525 1.00 91.00 82 ALA A O 1
ATOM 618 N N . GLY A 1 83 ? -6.173 8.789 12.508 1.00 90.19 83 GLY A N 1
ATOM 619 C CA . GLY A 1 83 ? -5.302 8.477 13.645 1.00 90.19 83 GLY A CA 1
ATOM 620 C C . GLY A 1 83 ? -4.528 7.162 13.510 1.00 90.19 83 GLY A C 1
ATOM 621 O O . GLY A 1 83 ? -3.568 6.966 14.255 1.00 90.19 83 GLY A O 1
ATOM 622 N N . ASP A 1 84 ? -4.884 6.303 12.551 1.00 95.38 84 ASP A N 1
ATOM 623 C CA . ASP A 1 84 ? -4.080 5.132 12.196 1.00 95.38 84 ASP A CA 1
ATOM 624 C C . ASP A 1 84 ? -2.796 5.522 11.462 1.00 95.38 84 ASP A C 1
ATOM 626 O O . ASP A 1 84 ? -2.662 6.635 10.954 1.00 95.38 84 ASP A O 1
ATOM 630 N N . LYS A 1 85 ? -1.846 4.587 11.387 1.00 96.06 85 LYS A N 1
ATOM 631 C CA . LYS A 1 85 ? -0.565 4.771 10.701 1.00 96.06 85 LYS A CA 1
ATOM 632 C C . LYS A 1 85 ? -0.496 3.958 9.421 1.00 96.06 85 LYS A C 1
ATOM 634 O O . LYS A 1 85 ? -0.865 2.782 9.412 1.00 96.06 85 LYS A O 1
ATOM 639 N N . LEU A 1 86 ? 0.065 4.557 8.376 1.00 97.06 86 LEU A N 1
ATOM 640 C CA . LEU A 1 86 ? 0.282 3.896 7.095 1.00 97.06 86 LEU A CA 1
ATOM 641 C C . LEU A 1 86 ? 1.672 4.213 6.562 1.00 97.06 86 LEU A C 1
ATOM 643 O O . LEU A 1 86 ? 2.014 5.373 6.356 1.00 97.06 86 LEU A O 1
ATOM 647 N N . PHE A 1 87 ? 2.440 3.163 6.302 1.00 96.94 87 PHE A N 1
ATOM 648 C CA . PHE A 1 87 ? 3.761 3.249 5.693 1.00 96.94 87 PHE A CA 1
ATOM 649 C C . PHE A 1 87 ? 3.811 2.386 4.441 1.00 96.94 87 PHE A C 1
ATOM 651 O O . PHE A 1 87 ? 3.152 1.345 4.372 1.00 96.94 87 PHE A O 1
ATOM 658 N N . ALA A 1 88 ? 4.615 2.799 3.472 1.00 96.62 88 ALA A N 1
ATOM 659 C CA . ALA A 1 88 ? 4.915 2.010 2.291 1.00 96.62 88 ALA A CA 1
ATOM 660 C C . ALA A 1 88 ? 6.427 1.921 2.093 1.00 96.62 88 A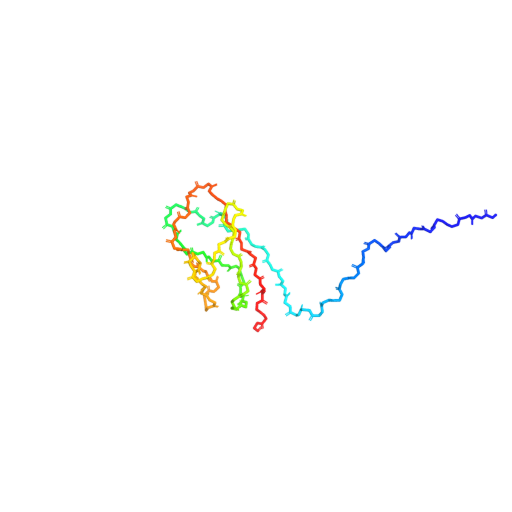LA A C 1
ATOM 662 O O . ALA A 1 88 ? 7.090 2.951 2.006 1.00 96.62 88 ALA A O 1
ATOM 663 N N . ASP A 1 89 ? 6.942 0.701 1.972 1.00 95.88 89 ASP A N 1
ATOM 664 C CA . ASP A 1 89 ? 8.285 0.453 1.455 1.00 95.88 89 ASP A CA 1
ATOM 665 C C . ASP A 1 89 ? 8.165 -0.002 0.005 1.00 95.88 89 ASP A C 1
ATOM 667 O O . ASP A 1 89 ? 7.329 -0.852 -0.313 1.00 95.88 89 ASP A O 1
ATOM 671 N N . TYR A 1 90 ? 8.988 0.544 -0.881 1.00 94.38 90 TYR A N 1
ATOM 672 C CA . TYR A 1 90 ? 8.994 0.141 -2.280 1.00 94.38 90 TYR A CA 1
ATOM 673 C C . TYR A 1 90 ? 10.341 0.383 -2.952 1.00 94.38 90 TYR A C 1
ATOM 675 O O . TYR A 1 90 ? 11.088 1.298 -2.607 1.00 94.38 90 TYR A O 1
ATOM 683 N N . GLU A 1 91 ? 10.636 -0.417 -3.972 1.00 93.38 91 GLU A N 1
ATOM 684 C CA . GLU A 1 91 ? 11.768 -0.166 -4.856 1.00 93.38 91 GLU A CA 1
ATOM 685 C C . GLU A 1 91 ? 11.383 0.882 -5.901 1.00 93.38 91 GLU A C 1
ATOM 687 O O . GLU A 1 91 ? 10.428 0.702 -6.664 1.00 93.38 91 GLU A O 1
ATOM 692 N N . LYS A 1 92 ? 12.126 1.990 -5.949 1.00 90.19 92 LYS A N 1
ATOM 693 C CA . LYS A 1 92 ? 11.926 3.026 -6.960 1.00 90.19 92 LYS A CA 1
ATOM 694 C C . LYS A 1 92 ? 12.224 2.477 -8.353 1.00 90.19 92 LYS A C 1
ATOM 696 O O . LYS A 1 92 ? 13.337 2.040 -8.629 1.00 90.19 92 LYS A O 1
ATOM 701 N N . SER A 1 93 ? 11.265 2.620 -9.263 1.00 87.25 93 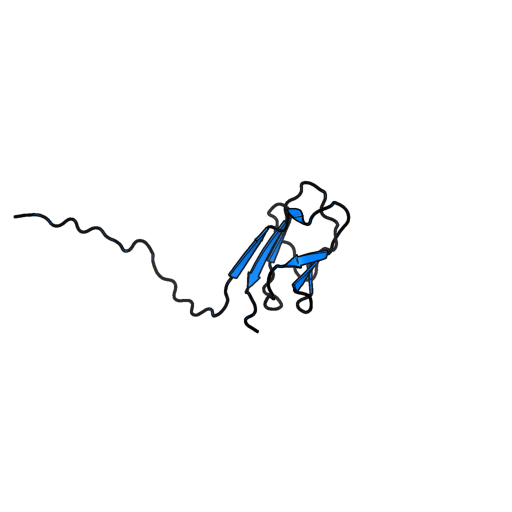SER A N 1
ATOM 702 C CA . SER A 1 93 ? 11.488 2.336 -10.680 1.00 87.25 93 SER A CA 1
ATOM 703 C C . SER A 1 93 ? 12.319 3.461 -11.295 1.00 87.25 93 SER A C 1
ATOM 705 O O . SER A 1 93 ? 11.879 4.613 -11.348 1.00 87.25 93 SER A O 1
ATOM 707 N N . THR A 1 94 ? 13.499 3.129 -11.813 1.00 71.81 94 THR A N 1
ATOM 708 C CA . THR A 1 94 ? 14.242 3.979 -12.750 1.00 71.81 94 THR A CA 1
ATOM 709 C C . THR A 1 94 ? 13.592 3.833 -14.124 1.00 71.81 94 THR A C 1
ATOM 711 O O . THR A 1 94 ? 13.889 2.885 -14.848 1.00 71.81 94 THR A O 1
ATOM 714 N N . GLN A 1 95 ? 12.618 4.687 -14.440 1.00 55.66 95 GLN A N 1
ATOM 715 C CA . GLN A 1 95 ? 12.228 4.884 -15.841 1.00 55.66 95 GLN A CA 1
ATOM 716 C C . GLN A 1 95 ? 13.276 5.721 -16.564 1.00 55.66 95 GLN A C 1
ATOM 718 O O . GLN A 1 95 ? 13.834 6.631 -15.908 1.00 55.66 95 GLN A O 1
#

Sequence (95 aa):
MAISKFFNDQGGTLPSSSGTGSEITEDLTNQINGQKTSFSLSNKYVAGALRVYYNGLRQGIGDSVTEDTGRMSFTLDFIPLAGDKLFADYEKSTQ

Foldseek 3Di:
DDDDPPPPPDDDDDDDDPPPWDKDKDWQLVVADQPFFKTADPAQFDPPFKWKAKQNRTDDDVPQKDDDSVRNMIGGPDHDHNPITMMMIGTGDDD

Nearest PDB structures (foldseek):
  7rej-assembly1_A  TM=7.704E-01  e=2.159E-02  Kuttervirus CBA120
  7rfo-assembly1_C  TM=7.652E-01  e=1.408E-01  Kuttervirus CBA120
  7rfo-assembly1_B  TM=7.561E-01  e=2.121E-01  Kuttervirus CBA120
  6h3i-assembly1_A  TM=8.130E-01  e=4.734E+00  Flavobacterium johnsoniae
  3l4u-assembly1_A  TM=3.811E-01  e=1.094E+00  Homo sapiens

Secondary structure (DSSP, 8-state):
----------------------EEEEE-GGG--SS--EEE-SS-B-TT--EEEETTEEPPBTTTEEEETTTTEEEESS-PPTT--EEEEEEBP--

Solvent-accessible surface area (backbone atoms only — not comparable to full-atom values): 5948 Å² total; per-residue (Å²): 138,83,82,78,81,81,73,80,85,76,86,71,85,80,76,93,66,97,62,98,49,59,72,44,79,44,84,46,34,89,72,48,68,51,73,54,35,70,47,77,52,98,56,48,44,41,84,91,41,69,43,44,26,51,74,82,43,78,55,45,79,81,69,45,30,48,84,33,63,92,70,25,29,35,34,43,77,57,63,50,50,66,89,56,46,35,38,36,38,28,29,40,47,87,125

Radius of gyration: 19.34 Å; Cα contacts (8 Å, |Δi|>4): 165; chains: 1; bounding box: 71×22×37 Å

pLDDT: mean 84.55, std 16.93, range [40.25, 97.69]

Mean predicted aligned error: 10.56 Å